Protein AF-A0A1A7KG49-F1 (afdb_monomer_lite)

Sequence (56 aa):
MKIEIKTRKSGNLHLAWCLMPGKIKGIITMSGSTAEIAIEKLQLCLDNKPYSHLEK

Structure (mmCIF, N/CA/C/O backbone):
data_AF-A0A1A7KG49-F1
#
_entry.id   AF-A0A1A7KG49-F1
#
loop_
_atom_site.group_PDB
_atom_site.id
_atom_site.type_symbol
_atom_site.label_atom_id
_atom_site.label_alt_id
_atom_site.label_comp_id
_atom_site.label_asym_id
_atom_site.label_entity_id
_atom_site.label_seq_id
_atom_site.pdbx_PDB_ins_code
_atom_site.Cartn_x
_atom_site.Cartn_y
_atom_site.Cartn_z
_atom_site.occupancy
_atom_site.B_iso_or_equiv
_atom_site.auth_seq_id
_atom_site.auth_comp_id
_atom_site.auth_asym_id
_atom_site.auth_atom_id
_atom_site.pdbx_PDB_model_num
ATOM 1 N N . MET A 1 1 ? -5.069 12.548 12.531 1.00 61.75 1 MET A N 1
ATOM 2 C CA . MET A 1 1 ? -4.224 11.405 12.941 1.00 61.75 1 MET A CA 1
ATOM 3 C C . MET A 1 1 ? -3.140 11.228 11.888 1.00 61.75 1 MET A C 1
ATOM 5 O O . MET A 1 1 ? -3.495 11.080 10.728 1.00 61.75 1 MET A O 1
ATOM 9 N N . LYS A 1 2 ? -1.853 11.350 12.238 1.00 67.31 2 LYS A N 1
ATOM 10 C CA . LYS A 1 2 ? -0.749 11.256 11.266 1.00 67.31 2 LYS A CA 1
ATOM 11 C C . LYS A 1 2 ? -0.310 9.792 11.162 1.00 67.31 2 LYS A C 1
ATOM 13 O O . LYS A 1 2 ? 0.170 9.245 12.148 1.00 67.31 2 LYS A O 1
ATOM 18 N N . ILE A 1 3 ? -0.533 9.157 10.012 1.00 80.94 3 ILE A N 1
ATOM 19 C CA . ILE A 1 3 ? -0.078 7.786 9.740 1.00 80.94 3 ILE A CA 1
ATOM 20 C C . ILE A 1 3 ? 1.363 7.87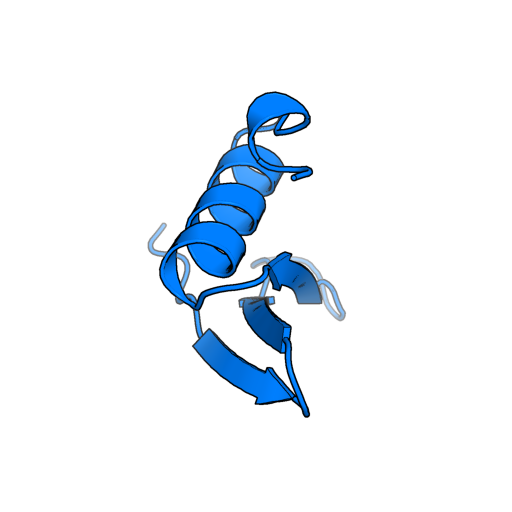2 9.226 1.00 80.94 3 ILE A C 1
ATOM 22 O O . ILE A 1 3 ? 1.635 8.589 8.267 1.00 80.94 3 ILE A O 1
ATOM 26 N N . GLU A 1 4 ? 2.293 7.183 9.885 1.00 87.81 4 GLU A N 1
ATOM 27 C CA . GLU A 1 4 ? 3.687 7.105 9.441 1.00 87.81 4 GLU A CA 1
ATOM 28 C C . GLU A 1 4 ? 3.837 5.983 8.408 1.00 87.81 4 GLU A C 1
ATOM 30 O O . GLU A 1 4 ? 3.545 4.818 8.697 1.00 87.81 4 GLU A O 1
ATOM 35 N N . ILE A 1 5 ? 4.287 6.343 7.205 1.00 90.44 5 ILE A N 1
ATOM 36 C CA . ILE A 1 5 ? 4.574 5.401 6.121 1.00 90.44 5 ILE A CA 1
ATOM 37 C C . ILE A 1 5 ? 6.073 5.112 6.108 1.00 90.44 5 ILE A C 1
ATOM 39 O O . ILE A 1 5 ? 6.894 6.030 6.113 1.00 90.44 5 ILE A O 1
ATOM 43 N N . LYS A 1 6 ? 6.426 3.827 6.069 1.00 93.25 6 LYS A N 1
ATOM 44 C CA . LYS A 1 6 ? 7.804 3.345 5.942 1.00 93.25 6 LYS A CA 1
ATOM 45 C C . LYS A 1 6 ? 7.983 2.638 4.612 1.00 93.25 6 LYS A C 1
ATOM 47 O O . LYS A 1 6 ? 7.058 1.989 4.129 1.00 93.25 6 LYS A O 1
ATOM 52 N N . THR A 1 7 ? 9.187 2.724 4.054 1.00 93.81 7 THR A N 1
ATOM 53 C CA . THR A 1 7 ? 9.535 2.068 2.792 1.00 93.81 7 THR A CA 1
ATOM 54 C C . THR A 1 7 ? 10.806 1.241 2.900 1.00 93.81 7 THR A C 1
ATOM 56 O O . THR A 1 7 ? 11.740 1.623 3.604 1.00 93.81 7 THR A O 1
ATOM 59 N N . ARG A 1 8 ? 10.886 0.141 2.144 1.00 94.38 8 ARG A N 1
ATOM 60 C CA . ARG A 1 8 ? 12.139 -0.594 1.902 1.00 94.38 8 ARG A CA 1
ATOM 61 C C . ARG A 1 8 ? 12.193 -1.143 0.488 1.00 94.38 8 ARG A C 1
ATOM 63 O O . ARG A 1 8 ? 11.165 -1.489 -0.091 1.00 94.38 8 ARG A O 1
ATOM 70 N N . LYS A 1 9 ? 13.407 -1.308 -0.026 1.00 94.00 9 LYS A N 1
ATOM 71 C CA . LYS A 1 9 ? 13.6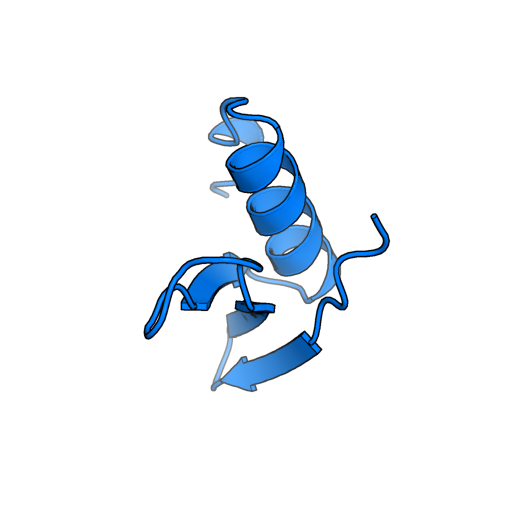54 -2.069 -1.251 1.00 94.00 9 LYS A CA 1
ATOM 72 C C . LYS A 1 9 ? 13.674 -3.569 -0.938 1.00 94.00 9 LYS A C 1
ATOM 74 O O . LYS A 1 9 ? 14.234 -3.982 0.075 1.00 94.00 9 LYS A O 1
ATOM 79 N N . SER A 1 10 ? 13.051 -4.372 -1.793 1.00 90.38 10 SER A N 1
ATOM 80 C CA . SER A 1 10 ? 12.975 -5.831 -1.695 1.00 90.38 10 SER A CA 1
ATOM 81 C C . SER A 1 10 ? 13.184 -6.429 -3.088 1.00 90.38 10 SER A C 1
ATOM 83 O O . SER A 1 10 ? 12.239 -6.595 -3.857 1.00 90.38 10 SER A O 1
ATOM 85 N N . GLY A 1 11 ? 14.443 -6.708 -3.437 1.00 90.19 11 GLY A N 1
ATOM 86 C CA . GLY A 1 11 ? 14.826 -7.107 -4.794 1.00 90.19 11 GLY A CA 1
ATOM 87 C C . GLY A 1 11 ? 14.591 -5.982 -5.810 1.00 90.19 11 GLY A C 1
ATOM 88 O O . GLY A 1 11 ? 15.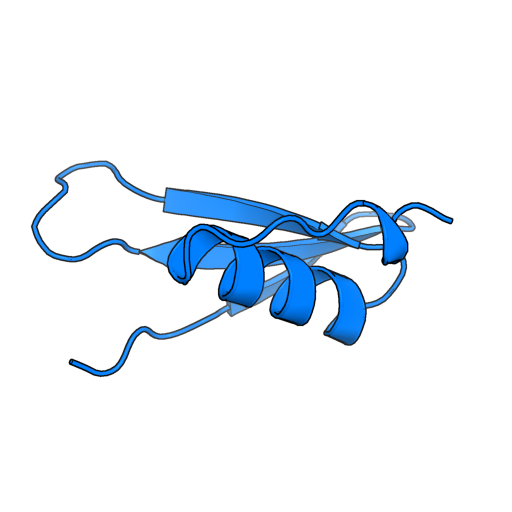058 -4.860 -5.610 1.00 90.19 11 GLY A O 1
ATOM 89 N N . ASN A 1 12 ? 13.847 -6.287 -6.877 1.00 91.19 12 ASN A N 1
ATOM 90 C CA . ASN A 1 12 ? 13.461 -5.331 -7.927 1.00 91.19 12 ASN A CA 1
ATOM 91 C C . ASN A 1 12 ? 12.209 -4.513 -7.580 1.00 91.19 12 ASN A C 1
ATOM 93 O O . ASN A 1 12 ? 11.775 -3.694 -8.382 1.00 91.19 12 ASN A O 1
ATOM 97 N N . LEU A 1 13 ? 11.614 -4.746 -6.409 1.00 91.56 13 LEU A N 1
ATOM 98 C CA . LEU A 1 13 ? 10.407 -4.061 -5.964 1.00 91.56 13 LEU A CA 1
ATOM 99 C C . LEU A 1 13 ? 10.695 -3.163 -4.766 1.00 91.56 13 LEU A C 1
ATOM 101 O O . LEU A 1 13 ? 11.647 -3.358 -4.004 1.00 91.56 13 LEU A O 1
ATOM 105 N N . HIS A 1 14 ? 9.807 -2.203 -4.569 1.00 94.75 14 HIS A N 1
ATOM 106 C CA . HIS A 1 14 ? 9.737 -1.359 -3.393 1.00 94.75 14 HIS A CA 1
ATOM 107 C C . HIS A 1 14 ? 8.476 -1.699 -2.608 1.00 94.75 14 HIS A C 1
ATOM 109 O O . HIS A 1 14 ? 7.411 -1.906 -3.184 1.00 94.75 14 HIS A O 1
ATOM 115 N N . LEU A 1 15 ? 8.603 -1.775 -1.288 1.00 93.75 15 LEU A N 1
ATOM 116 C CA . LEU A 1 15 ? 7.500 -2.025 -0.369 1.00 93.75 15 LEU A CA 1
ATOM 117 C C . LEU A 1 15 ? 7.257 -0.770 0.458 1.00 93.75 15 LEU A C 1
ATOM 119 O O . LEU A 1 15 ? 8.215 -0.203 0.986 1.00 93.75 15 LEU A O 1
ATOM 123 N N . ALA A 1 16 ? 5.994 -0.388 0.609 1.00 94.94 16 ALA A N 1
ATOM 124 C CA . ALA A 1 16 ? 5.540 0.647 1.526 1.00 94.94 16 ALA A CA 1
ATOM 125 C C . ALA A 1 16 ? 4.559 0.040 2.528 1.00 94.94 16 ALA A C 1
ATOM 127 O O . ALA A 1 16 ? 3.703 -0.756 2.143 1.00 94.94 16 ALA A O 1
ATOM 128 N N . TRP A 1 17 ? 4.667 0.400 3.804 1.00 94.12 17 TRP A N 1
ATOM 129 C CA . TRP A 1 17 ? 3.724 -0.057 4.821 1.00 94.12 17 TRP A CA 1
ATOM 130 C C . TRP A 1 17 ? 3.471 0.979 5.906 1.00 94.12 17 TRP A C 1
ATOM 132 O O . TRP A 1 17 ? 4.297 1.856 6.167 1.00 94.12 17 TRP A O 1
ATOM 142 N N . CYS A 1 18 ? 2.333 0.835 6.578 1.00 92.56 18 CYS A N 1
ATOM 143 C CA . CYS A 1 18 ? 1.975 1.630 7.745 1.00 92.56 18 CYS A CA 1
ATOM 144 C C . CYS A 1 18 ? 1.295 0.776 8.820 1.00 92.56 18 CYS A C 1
ATOM 146 O O . CYS A 1 18 ? 0.682 -0.256 8.532 1.00 92.56 18 CYS A O 1
ATOM 148 N N . LEU A 1 19 ? 1.391 1.229 10.071 1.00 89.25 19 LEU A N 1
ATOM 149 C CA . LEU A 1 19 ? 0.653 0.659 11.196 1.00 89.25 19 LEU A CA 1
ATOM 150 C C . LEU A 1 19 ? -0.707 1.346 11.314 1.00 89.25 1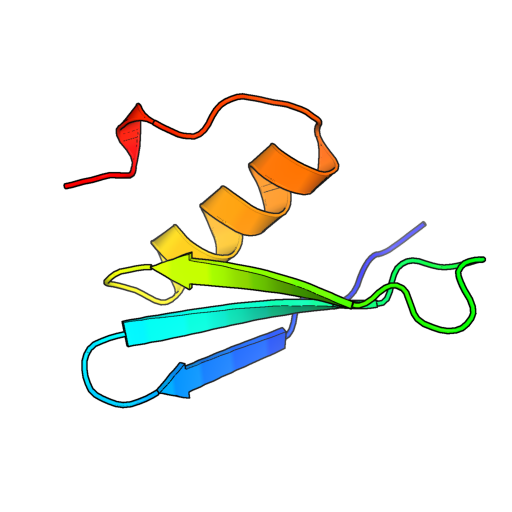9 LEU A C 1
ATOM 152 O O . LEU A 1 19 ? -0.774 2.567 11.454 1.00 89.25 19 LEU A O 1
ATOM 156 N N . MET A 1 20 ? -1.781 0.560 11.289 1.00 83.00 20 MET A N 1
ATOM 157 C CA . MET A 1 20 ? -3.133 1.059 11.510 1.00 83.00 20 MET A CA 1
ATOM 158 C C . MET A 1 20 ? -3.388 1.240 13.011 1.00 83.00 20 MET A C 1
ATOM 160 O O . MET A 1 20 ? -3.401 0.255 13.757 1.00 83.00 20 MET A O 1
ATOM 164 N N . PRO A 1 21 ? -3.627 2.472 13.479 1.00 73.81 21 PRO A N 1
ATOM 165 C CA . PRO A 1 21 ? -3.926 2.718 14.881 1.00 73.81 21 PRO A CA 1
ATOM 166 C C . PRO A 1 21 ? -5.251 2.057 15.271 1.00 73.81 21 PRO A C 1
ATOM 168 O O . PRO A 1 21 ? -6.201 2.008 14.492 1.00 73.81 21 PRO A O 1
ATOM 171 N N . GLY A 1 22 ? -5.292 1.495 16.479 1.00 75.88 22 GLY A N 1
ATOM 172 C CA . GLY A 1 22 ? -6.446 0.744 16.979 1.00 75.88 22 GLY A CA 1
ATOM 173 C C . GLY A 1 22 ? -6.557 -0.696 16.463 1.00 75.88 22 GLY A C 1
ATOM 174 O O . GLY A 1 22 ? -7.437 -1.424 16.917 1.00 75.88 22 GLY A O 1
ATOM 175 N N . LYS A 1 23 ? -5.664 -1.159 15.573 1.00 70.75 23 LYS A N 1
ATOM 176 C CA . LYS A 1 23 ? -5.596 -2.572 15.164 1.00 70.75 23 LYS A CA 1
ATOM 177 C C . LYS A 1 23 ? -4.328 -3.228 15.705 1.00 70.75 23 LYS A C 1
ATOM 179 O O . LYS A 1 23 ? -3.235 -2.956 15.226 1.00 70.75 23 LYS A O 1
ATOM 184 N N . ILE A 1 24 ? -4.496 -4.168 16.641 1.00 62.81 24 ILE A N 1
ATOM 185 C CA . ILE A 1 24 ? -3.418 -4.882 17.363 1.00 62.81 24 ILE A CA 1
ATOM 186 C C . ILE A 1 24 ? -2.393 -5.552 16.413 1.00 62.81 24 ILE A C 1
ATOM 188 O O . ILE A 1 24 ? -1.252 -5.777 16.804 1.00 62.81 24 ILE A O 1
ATOM 192 N N . LYS A 1 25 ? -2.761 -5.838 15.153 1.00 62.97 25 LYS A N 1
ATOM 193 C CA . LYS A 1 25 ? -1.879 -6.427 14.120 1.00 62.97 25 LYS A CA 1
ATOM 194 C C . LYS A 1 25 ? -2.088 -5.851 12.707 1.00 62.97 25 LYS A C 1
ATOM 196 O O . LYS A 1 25 ? -1.853 -6.536 11.717 1.00 62.97 25 LYS A O 1
ATOM 201 N N . GLY A 1 26 ? -2.583 -4.619 12.581 1.00 71.00 26 GLY A N 1
ATOM 202 C CA . GLY A 1 26 ? -2.926 -4.045 11.274 1.00 71.00 26 GLY A CA 1
ATOM 203 C C . GLY A 1 26 ? -1.733 -3.406 10.566 1.00 71.00 26 GLY A C 1
ATOM 204 O O . GLY A 1 26 ? -1.649 -2.183 10.549 1.00 71.00 26 GLY A O 1
ATOM 205 N N . ILE A 1 27 ? -0.823 -4.195 9.989 1.00 85.81 27 ILE A N 1
ATOM 206 C CA . ILE A 1 27 ? 0.160 -3.669 9.028 1.00 85.81 27 ILE A CA 1
ATOM 207 C C . ILE A 1 27 ? -0.439 -3.801 7.631 1.00 85.81 27 ILE A C 1
ATOM 209 O O . ILE A 1 27 ? -0.707 -4.913 7.180 1.00 85.81 27 ILE A O 1
ATOM 213 N N . ILE A 1 28 ? -0.632 -2.679 6.941 1.00 88.00 28 ILE A N 1
ATOM 214 C CA . ILE A 1 28 ? -0.970 -2.682 5.512 1.00 88.00 28 ILE A CA 1
ATOM 215 C C . ILE A 1 28 ? 0.336 -2.510 4.755 1.00 88.00 28 ILE A C 1
ATOM 217 O O . ILE A 1 28 ? 1.093 -1.597 5.069 1.00 88.00 28 ILE A O 1
ATOM 221 N N . THR A 1 29 ? 0.607 -3.392 3.795 1.00 91.94 29 THR A N 1
ATOM 222 C CA . THR A 1 29 ? 1.816 -3.351 2.964 1.00 91.94 29 THR A CA 1
ATOM 223 C C . THR A 1 29 ? 1.421 -3.369 1.496 1.00 91.94 29 THR A C 1
ATOM 225 O O . THR A 1 29 ? 0.619 -4.209 1.099 1.00 91.94 29 THR A O 1
ATOM 228 N N . MET A 1 30 ? 2.011 -2.483 0.699 1.00 93.56 30 MET A N 1
ATOM 229 C CA . MET A 1 30 ? 1.841 -2.409 -0.751 1.00 93.56 30 MET A CA 1
ATOM 230 C C . MET A 1 30 ? 3.196 -2.485 -1.453 1.00 93.56 30 MET A C 1
ATOM 232 O O . MET A 1 30 ? 4.197 -1.986 -0.938 1.00 93.56 30 MET A O 1
ATOM 236 N N . SER A 1 31 ? 3.225 -3.096 -2.638 1.00 94.19 31 SER A N 1
ATOM 237 C CA . SER A 1 31 ? 4.414 -3.191 -3.488 1.00 94.19 31 SER A CA 1
ATOM 238 C C . SER A 1 31 ? 4.291 -2.341 -4.753 1.00 94.19 31 SER A C 1
ATOM 240 O O . SER A 1 31 ? 3.222 -2.274 -5.364 1.00 94.19 31 SER A O 1
ATOM 242 N N . GLY A 1 32 ? 5.403 -1.757 -5.192 1.00 92.31 32 GLY A N 1
ATOM 243 C CA . GLY A 1 32 ? 5.519 -0.989 -6.431 1.00 92.31 32 GLY A CA 1
ATOM 244 C C . GLY A 1 32 ? 6.867 -1.203 -7.119 1.00 92.31 32 GLY A C 1
ATOM 245 O O . GLY A 1 32 ? 7.820 -1.680 -6.500 1.00 92.31 32 GLY A O 1
ATOM 246 N N . SER A 1 33 ? 6.947 -0.851 -8.401 1.00 92.56 33 SER A N 1
ATOM 247 C CA . SER A 1 33 ? 8.205 -0.846 -9.164 1.00 92.56 33 SER A CA 1
ATOM 248 C C . SER A 1 33 ? 9.153 0.271 -8.713 1.00 92.56 33 SER A C 1
ATOM 250 O O . SER A 1 33 ? 10.367 0.123 -8.820 1.00 92.56 33 SER A O 1
ATOM 252 N N . THR A 1 34 ? 8.616 1.346 -8.131 1.00 93.38 34 THR A N 1
ATOM 253 C CA . THR A 1 34 ? 9.376 2.401 -7.447 1.00 93.38 34 THR A CA 1
ATOM 254 C C . THR A 1 34 ? 8.824 2.653 -6.043 1.00 93.38 34 THR A C 1
ATOM 256 O O . THR A 1 34 ? 7.728 2.191 -5.697 1.00 93.38 34 THR A O 1
ATOM 259 N N . ALA A 1 35 ? 9.583 3.375 -5.211 1.00 92.50 35 ALA A N 1
ATOM 260 C CA . ALA A 1 35 ? 9.148 3.741 -3.862 1.00 92.50 35 ALA A CA 1
ATOM 261 C C . ALA A 1 35 ? 7.884 4.611 -3.897 1.00 92.50 35 ALA A C 1
ATOM 263 O O . ALA A 1 35 ? 6.973 4.399 -3.100 1.00 92.50 35 ALA A O 1
ATOM 264 N N . GLU A 1 36 ? 7.807 5.530 -4.856 1.00 93.94 36 GLU A N 1
ATOM 265 C CA . GLU A 1 36 ? 6.690 6.449 -5.065 1.00 93.94 36 GLU A CA 1
ATOM 266 C C . GLU A 1 36 ? 5.409 5.678 -5.391 1.00 93.94 36 GLU A C 1
ATOM 268 O O . GLU A 1 36 ? 4.392 5.890 -4.738 1.00 93.94 36 GLU A O 1
ATOM 273 N N . ILE A 1 37 ? 5.479 4.702 -6.306 1.00 94.06 37 ILE A N 1
ATOM 274 C CA . ILE A 1 37 ? 4.327 3.856 -6.658 1.00 94.06 37 ILE A CA 1
ATOM 275 C C . ILE A 1 37 ? 3.866 3.032 -5.452 1.00 94.06 37 ILE A C 1
ATOM 277 O O . ILE A 1 37 ? 2.667 2.882 -5.223 1.00 94.06 37 ILE A O 1
ATOM 281 N N . ALA A 1 38 ? 4.800 2.488 -4.665 1.00 93.75 38 ALA A N 1
ATOM 282 C CA . ALA A 1 38 ? 4.449 1.730 -3.467 1.00 93.75 38 ALA A CA 1
ATOM 283 C C . ALA A 1 38 ? 3.730 2.613 -2.429 1.00 93.75 38 ALA A C 1
ATOM 285 O O . ALA A 1 38 ? 2.729 2.185 -1.849 1.00 93.75 38 ALA A O 1
ATOM 286 N N . ILE A 1 39 ? 4.210 3.846 -2.224 1.00 93.94 39 ILE A N 1
ATOM 287 C CA . ILE A 1 39 ? 3.595 4.833 -1.324 1.00 93.94 39 ILE A CA 1
ATOM 288 C C . ILE A 1 39 ? 2.209 5.241 -1.833 1.00 93.94 39 ILE A C 1
ATOM 290 O O . ILE A 1 39 ? 1.254 5.240 -1.058 1.00 93.94 39 ILE A O 1
ATOM 294 N N . GLU A 1 40 ? 2.076 5.553 -3.121 1.00 94.69 40 GLU A N 1
ATOM 295 C CA . GLU A 1 40 ? 0.810 5.983 -3.719 1.00 94.69 40 GLU A CA 1
ATOM 296 C C . GLU A 1 40 ? -0.252 4.881 -3.631 1.00 94.69 40 GLU A C 1
ATOM 298 O O . GLU A 1 40 ? -1.373 5.133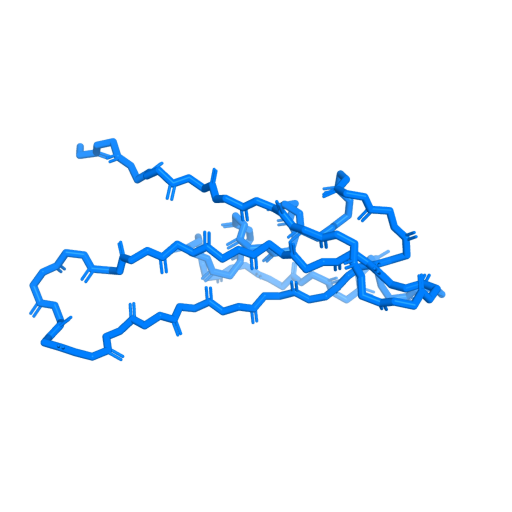 -3.186 1.00 94.69 40 GLU A O 1
ATOM 303 N N . LYS A 1 41 ? 0.119 3.629 -3.931 1.00 94.25 41 LYS A N 1
ATOM 304 C CA . LYS A 1 41 ? -0.758 2.466 -3.734 1.00 94.25 41 LYS A CA 1
ATOM 305 C C . LYS A 1 41 ? -1.213 2.323 -2.282 1.00 94.25 41 LYS A C 1
ATOM 307 O O . LYS A 1 41 ? -2.385 2.039 -2.036 1.00 94.25 41 LYS A O 1
ATOM 312 N N . LEU A 1 42 ? -0.310 2.520 -1.317 1.00 93.12 42 LEU A N 1
ATOM 313 C CA . LEU A 1 42 ? -0.656 2.462 0.104 1.00 93.12 42 LEU A CA 1
ATOM 314 C C . LEU A 1 42 ? -1.632 3.580 0.486 1.00 93.12 42 LEU A C 1
ATOM 316 O O . LEU A 1 42 ? -2.615 3.306 1.168 1.00 93.12 42 LEU A O 1
ATOM 320 N N . GLN A 1 43 ? -1.409 4.807 0.013 1.00 92.94 43 GLN A N 1
ATOM 321 C CA . GLN A 1 43 ? -2.299 5.935 0.288 1.00 92.94 43 GLN A CA 1
ATOM 322 C C . GLN A 1 43 ? -3.690 5.721 -0.321 1.00 92.94 43 GLN A C 1
ATOM 324 O O . GLN A 1 43 ? -4.691 5.904 0.366 1.00 92.94 43 GLN A O 1
ATOM 329 N N . LEU A 1 44 ? -3.767 5.259 -1.572 1.00 93.44 44 LEU A N 1
ATOM 330 C CA . LEU A 1 44 ? -5.038 4.930 -2.221 1.00 93.44 44 LEU A CA 1
ATOM 331 C C . LEU A 1 44 ? -5.769 3.798 -1.487 1.00 93.44 44 LEU A C 1
ATOM 333 O O . LEU A 1 44 ? -6.981 3.872 -1.312 1.00 93.44 44 LEU A O 1
ATOM 337 N N . CYS A 1 45 ? -5.043 2.791 -0.991 1.00 91.19 45 CYS A N 1
ATOM 338 C CA . CYS A 1 45 ? -5.614 1.729 -0.163 1.00 91.19 45 CYS A CA 1
ATOM 339 C C . CYS A 1 45 ? -6.204 2.271 1.152 1.00 91.19 45 CYS A C 1
ATOM 341 O O . CYS A 1 45 ? -7.318 1.896 1.517 1.00 91.19 45 CYS A O 1
ATOM 343 N N . LEU A 1 46 ? -5.499 3.180 1.834 1.00 88.75 46 LEU A N 1
ATOM 344 C CA . LEU A 1 46 ? -5.992 3.846 3.048 1.00 88.75 46 LEU A CA 1
ATOM 345 C C . LEU A 1 46 ? -7.222 4.722 2.776 1.00 88.75 46 LEU A C 1
ATOM 347 O O . LEU A 1 46 ? -8.136 4.762 3.599 1.00 88.75 46 LEU A O 1
ATOM 351 N N . ASP A 1 47 ? -7.264 5.364 1.610 1.00 90.56 47 ASP A N 1
ATOM 352 C CA . ASP A 1 47 ? -8.385 6.184 1.143 1.00 90.56 47 ASP A CA 1
ATOM 353 C C . ASP A 1 47 ? -9.542 5.347 0.560 1.00 90.56 47 ASP A C 1
ATOM 355 O O . ASP A 1 47 ? -10.546 5.906 0.115 1.00 90.56 47 ASP A O 1
ATOM 359 N N . ASN A 1 48 ? -9.408 4.015 0.536 1.00 90.56 48 ASN A N 1
ATOM 360 C CA . ASN A 1 48 ? -10.353 3.079 -0.075 1.00 90.56 48 ASN A CA 1
ATOM 361 C C . ASN A 1 48 ? -10.644 3.380 -1.564 1.00 90.56 48 ASN A C 1
ATOM 363 O O . ASN A 1 48 ? -11.774 3.253 -2.040 1.00 90.56 48 ASN A O 1
ATOM 367 N N . LYS A 1 49 ? -9.613 3.811 -2.299 1.00 93.69 49 LYS A N 1
ATOM 368 C CA . LYS A 1 49 ? -9.642 4.126 -3.731 1.00 93.69 49 LYS A CA 1
ATOM 369 C C . LYS A 1 49 ? -8.917 3.053 -4.554 1.00 93.69 49 LYS A C 1
ATOM 371 O O . LYS A 1 49 ? -7.934 2.473 -4.088 1.00 93.69 49 LYS A O 1
ATOM 376 N N . PRO A 1 50 ? -9.356 2.803 -5.799 1.00 91.88 50 PRO A N 1
ATOM 377 C CA . PRO A 1 50 ? -8.677 1.875 -6.693 1.00 91.88 50 PRO A CA 1
ATOM 378 C C . PRO A 1 50 ? -7.318 2.423 -7.152 1.00 91.88 50 PRO A C 1
ATOM 380 O O . PRO A 1 50 ? -7.155 3.621 -7.376 1.00 91.88 50 PRO A O 1
ATOM 383 N N . TYR A 1 51 ? -6.359 1.522 -7.363 1.00 90.56 51 TYR A N 1
ATOM 384 C CA . TYR A 1 51 ? -4.992 1.837 -7.805 1.00 90.56 51 TYR A CA 1
ATOM 385 C C . TYR A 1 51 ? -4.550 1.026 -9.037 1.00 90.56 51 TYR A C 1
ATOM 387 O O . TYR A 1 51 ? -3.359 0.915 -9.317 1.00 90.56 51 TYR A O 1
ATOM 395 N N . SER A 1 52 ? -5.498 0.468 -9.797 1.00 88.56 52 SER A N 1
ATOM 396 C CA . SER A 1 52 ? -5.231 -0.350 -10.995 1.00 88.56 52 SER A CA 1
ATOM 397 C C . SER A 1 52 ? -4.427 0.381 -12.078 1.00 88.56 52 SER A C 1
ATOM 399 O O . SER A 1 52 ? -3.665 -0.237 -12.808 1.00 88.56 52 SER A O 1
ATOM 401 N N . HIS A 1 53 ? -4.524 1.710 -12.148 1.00 89.31 53 HIS A N 1
ATOM 402 C CA . HIS A 1 53 ? -3.737 2.541 -13.067 1.00 89.31 53 HIS A CA 1
ATOM 403 C C . HIS A 1 53 ? -2.223 2.533 -12.773 1.00 89.31 53 HIS A C 1
ATOM 405 O O . HIS A 1 53 ? -1.431 2.956 -13.617 1.00 89.31 53 HIS A O 1
ATOM 411 N N . LEU A 1 54 ? -1.826 2.049 -11.591 1.00 86.88 54 LEU A N 1
ATOM 412 C CA . LEU A 1 54 ? -0.438 1.896 -11.147 1.00 86.88 54 LEU A CA 1
ATOM 413 C C . LEU A 1 54 ? 0.082 0.456 -11.310 1.00 86.88 54 LEU A C 1
ATOM 415 O O . LEU A 1 54 ? 1.173 0.132 -10.832 1.00 86.88 54 LEU A O 1
ATOM 419 N N . GLU A 1 55 ? -0.697 -0.439 -11.918 1.00 74.75 55 GLU A N 1
ATOM 420 C CA . GLU A 1 55 ? -0.246 -1.771 -12.327 1.00 74.75 55 GLU A CA 1
ATOM 421 C C . GLU A 1 55 ? 0.259 -1.684 -13.773 1.00 74.75 55 GLU A C 1
ATOM 423 O O . GLU A 1 55 ? -0.519 -1.741 -14.722 1.00 74.75 55 GLU A O 1
ATOM 428 N N . LYS A 1 56 ? 1.566 -1.452 -13.932 1.00 61.78 56 LYS A N 1
ATOM 429 C CA . LYS A 1 56 ? 2.287 -1.501 -15.210 1.00 61.78 56 LYS A CA 1
ATOM 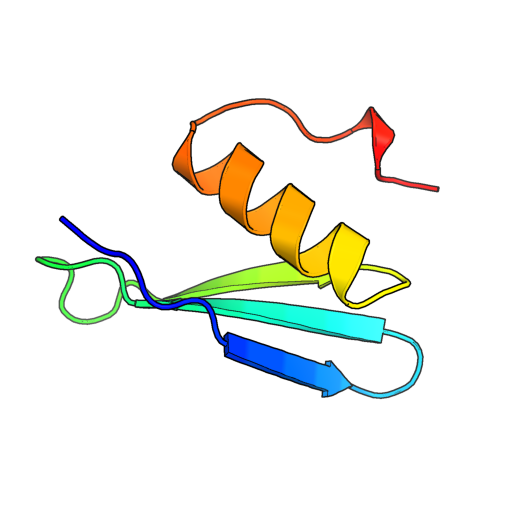430 C C . LYS A 1 56 ? 3.448 -2.473 -15.107 1.00 61.78 56 LYS A C 1
ATOM 432 O O . LYS A 1 56 ? 4.113 -2.454 -14.043 1.00 61.78 56 LYS A O 1
#

Foldseek 3Di:
DDWDKDWDDDPQKIKIWTDDPPDPDDIDIAIASDNVLRVVCHVCVVVVHDSVVRVD

Radius of gyration: 11.19 Å; chains: 1; bounding box: 25×18×33 Å

pLDDT: mean 87.38, std 9.6, range [61.75, 94.94]

Secondary structure (DSSP, 8-state):
--PPEEEEEETTEEEEEEEPTT-TT-EEEEEESSHHHHHHHHHHHHTT---GGG--